Protein AF-A0A367KNG0-F1 (afdb_monomer)

Solvent-accessible surface area (backbone atoms only — not comparable to full-atom values): 4250 Å² total; per-residue (Å²): 143,73,94,76,84,84,69,89,64,96,56,96,62,85,73,89,68,90,84,86,85,90,87,77,64,88,90,69,48,68,66,58,55,54,25,62,74,70,72,47,92,79,72,78,83,71,86,80,85,64,79,87,66,92,128

Radius of gyration: 14.4 Å; Cα contacts (8 Å, |Δi|>4): 14; chains: 1; bounding box: 24×23×38 Å

InterPro domains:
  IPR019762 Dynamin, GTPase region, conserved site [PS00410] (43-52)
  IPR022812 Dynamin [PR00195] (17-35)
  IPR022812 Dynamin [PR00195] (42-55)
  IPR022812 Dynamin [PTHR11566] (14-55)
  IPR027417 P-loop containing nucleoside triphosphate hydrolase [G3DSA:3.40.50.300] (3-55)
  IPR027417 P-loop containing nucleoside triphosphate hydrolase [SSF52540] (6-54)
  IPR030381 Dynamin-type guanine nucleotide-binding (G) domain [PS51718] (14-55)
  IPR045063 Dynamin, N-terminal [PF00350] (20-55)

Organism: Rhizopus stolonifer (NCBI:txid4846)

Secondary structure (DSSP, 8-state):
---TTS--S--SS---PPP------TTSSHHHHHHHHHTS--S---SS----S--

pLDDT: mean 75.34, std 14.4, range [42.56, 91.31]

Foldseek 3Di:
DDPPPPCPPPDPDDDPDDDDDDDDDPPPCRQVVVCVVVVHRDFDDDPDDRDDDDD

Mean predicted aligned e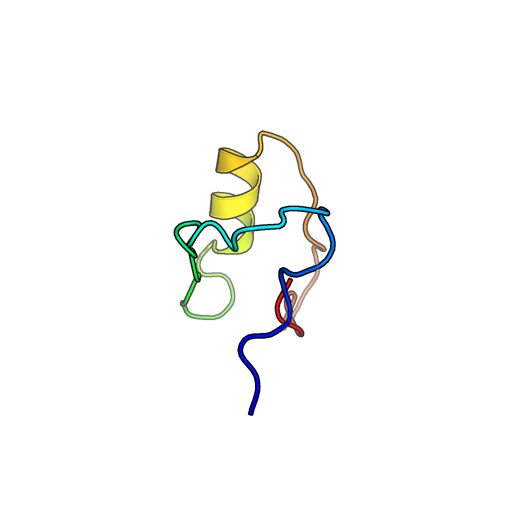rror: 10.55 Å

Structure (mmCIF, N/CA/C/O backbone):
data_AF-A0A367KNG0-F1
#
_entry.id   AF-A0A367KNG0-F1
#
loop_
_atom_site.group_PDB
_atom_site.id
_atom_site.type_symbol
_atom_site.label_atom_id
_atom_site.label_alt_id
_atom_site.label_comp_id
_atom_site.label_asym_id
_atom_site.label_entity_id
_atom_site.label_seq_id
_atom_site.pdbx_PDB_ins_code
_atom_site.Cartn_x
_atom_site.Cartn_y
_atom_site.Cartn_z
_atom_site.occupancy
_atom_site.B_iso_or_equiv
_atom_site.auth_seq_id
_atom_site.auth_comp_id
_atom_site.auth_asym_id
_atom_site.auth_atom_id
_atom_site.pdbx_PDB_model_num
ATOM 1 N N . MET A 1 1 ? -7.524 -11.745 -22.622 1.00 42.56 1 MET A N 1
ATOM 2 C CA . MET A 1 1 ? -8.299 -11.097 -21.552 1.00 42.56 1 MET A CA 1
ATOM 3 C C . MET A 1 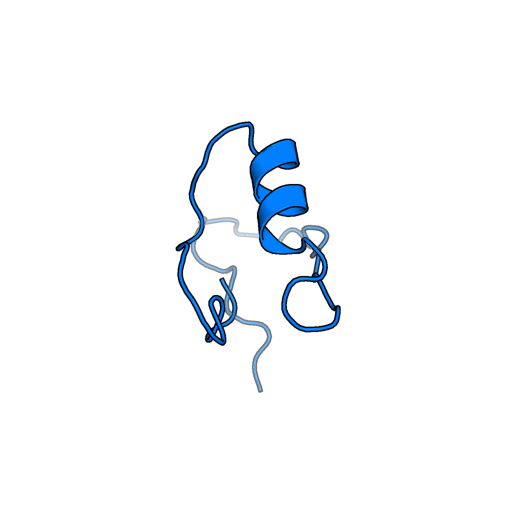1 ? -7.366 -10.555 -20.469 1.00 42.56 1 MET A C 1
ATOM 5 O O . MET A 1 1 ? -7.221 -11.186 -19.438 1.00 42.56 1 MET A O 1
ATOM 9 N N . ASP A 1 2 ? -6.653 -9.441 -20.554 1.00 46.12 2 ASP A N 1
ATOM 10 C CA . ASP A 1 2 ? -6.031 -8.665 -21.625 1.00 46.12 2 ASP A CA 1
ATOM 11 C C . ASP A 1 2 ? -4.902 -7.914 -20.908 1.00 46.12 2 ASP A C 1
ATOM 13 O O . ASP A 1 2 ? -5.161 -6.998 -20.134 1.00 46.12 2 ASP A O 1
ATOM 17 N N . SER A 1 3 ? -3.644 -8.312 -21.108 1.00 47.38 3 SER A N 1
ATOM 18 C CA . SER A 1 3 ? -2.468 -7.681 -20.482 1.00 47.38 3 SER A CA 1
ATOM 19 C C . SER A 1 3 ? -2.096 -6.328 -21.118 1.00 47.38 3 SER A C 1
ATOM 21 O O . SER A 1 3 ? -0.965 -5.865 -21.012 1.00 47.38 3 SER A O 1
ATOM 23 N N . GLN A 1 4 ? -3.035 -5.668 -21.805 1.00 48.25 4 GLN A N 1
ATOM 24 C CA . GLN A 1 4 ? -2.772 -4.515 -22.675 1.00 48.25 4 GLN A CA 1
ATOM 25 C C . GLN A 1 4 ? -3.066 -3.150 -22.034 1.00 48.25 4 GLN A C 1
ATOM 27 O O . GLN A 1 4 ? -3.629 -2.277 -22.686 1.00 48.25 4 GLN A O 1
ATOM 32 N N . LEU A 1 5 ? -2.666 -2.931 -20.779 1.00 53.47 5 LEU A N 1
ATOM 33 C CA . LEU A 1 5 ? -2.838 -1.624 -20.119 1.00 53.47 5 LEU A CA 1
ATOM 34 C C . LEU A 1 5 ? -1.577 -0.735 -20.109 1.00 53.47 5 LEU A C 1
ATOM 36 O O . LEU A 1 5 ? -1.676 0.439 -19.779 1.00 53.47 5 LEU A O 1
ATOM 40 N N . ILE A 1 6 ? -0.419 -1.229 -20.569 1.00 54.72 6 ILE A N 1
ATOM 41 C CA . ILE A 1 6 ? 0.849 -0.466 -20.657 1.00 54.72 6 ILE A CA 1
ATOM 42 C C . ILE A 1 6 ? 1.366 -0.384 -22.106 1.00 54.72 6 ILE A C 1
ATOM 44 O O . ILE A 1 6 ? 2.442 -0.875 -22.429 1.00 54.72 6 ILE A O 1
ATOM 48 N N . LYS A 1 7 ? 0.583 0.197 -23.028 1.00 51.41 7 LYS A N 1
ATOM 49 C CA . LYS A 1 7 ? 0.979 0.310 -24.452 1.00 51.41 7 LYS A CA 1
ATOM 50 C C . LYS A 1 7 ? 1.200 1.719 -25.005 1.00 51.41 7 LYS A C 1
ATOM 52 O O . LYS A 1 7 ? 1.633 1.831 -26.146 1.00 51.41 7 LYS A O 1
ATOM 57 N N . THR A 1 8 ? 0.984 2.787 -24.240 1.00 52.56 8 THR A N 1
ATOM 58 C CA . THR A 1 8 ? 1.034 4.152 -24.806 1.00 52.56 8 THR A CA 1
ATOM 59 C C . THR A 1 8 ? 2.199 4.984 -24.278 1.00 52.56 8 THR A C 1
ATOM 61 O O . THR A 1 8 ? 2.051 6.138 -23.896 1.00 52.56 8 THR A O 1
ATOM 64 N N . VAL A 1 9 ? 3.392 4.403 -24.301 1.00 57.88 9 VAL A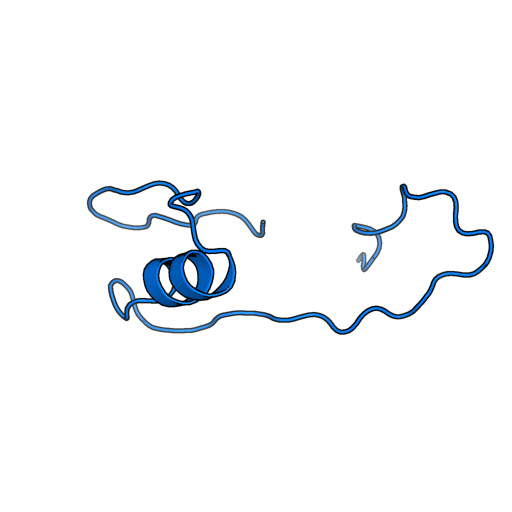 N 1
ATOM 65 C CA . VAL A 1 9 ? 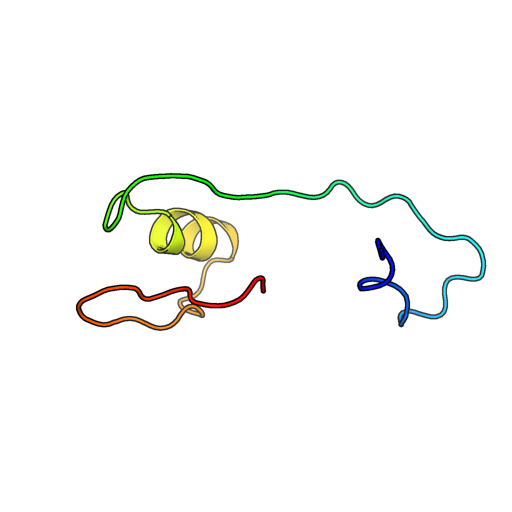4.610 5.159 -24.615 1.00 57.88 9 VAL A CA 1
ATOM 66 C C . VAL A 1 9 ? 5.123 4.474 -25.871 1.00 57.88 9 VAL A C 1
ATOM 68 O O . VAL A 1 9 ? 5.163 3.251 -25.876 1.00 57.88 9 VAL A O 1
ATOM 71 N N . GLY A 1 10 ? 5.381 5.209 -26.956 1.00 53.31 10 GLY A N 1
ATOM 72 C CA . GLY A 1 10 ? 5.616 4.680 -28.310 1.00 53.31 10 GLY A CA 1
ATOM 73 C C . GLY A 1 10 ? 6.884 3.831 -28.468 1.00 53.31 10 GLY A C 1
ATOM 74 O O . GLY A 1 10 ? 7.753 4.156 -29.271 1.00 53.31 10 GLY A O 1
ATOM 75 N N . VAL A 1 11 ? 7.009 2.754 -27.697 1.00 57.50 11 VAL A N 1
ATOM 76 C CA . VAL A 1 11 ? 8.125 1.825 -27.730 1.00 57.50 11 VAL A CA 1
ATOM 77 C C . VAL A 1 11 ? 7.780 0.738 -28.741 1.00 57.50 11 VAL A C 1
ATOM 79 O O . VAL A 1 11 ? 6.902 -0.093 -28.526 1.00 57.50 11 VAL A O 1
ATOM 82 N N . HIS A 1 12 ? 8.477 0.769 -29.875 1.00 58.16 12 HIS A N 1
ATOM 83 C CA . HIS A 1 12 ? 8.304 -0.168 -30.989 1.00 58.16 12 HIS A CA 1
ATOM 84 C C . HIS A 1 12 ? 8.688 -1.621 -30.616 1.00 58.16 12 HIS A C 1
ATOM 86 O O . HIS A 1 12 ? 8.349 -2.552 -31.340 1.00 58.16 12 HIS A O 1
ATOM 92 N N . ASN A 1 13 ? 9.329 -1.803 -29.453 1.00 63.69 13 ASN A N 1
ATOM 93 C CA . ASN A 1 13 ? 9.543 -3.072 -28.763 1.00 63.69 13 ASN A CA 1
ATOM 94 C C . ASN A 1 13 ? 8.967 -2.969 -27.340 1.00 63.69 13 ASN A C 1
ATOM 96 O O . ASN A 1 13 ? 9.502 -2.191 -26.551 1.00 63.69 13 ASN A O 1
ATOM 100 N N . PRO A 1 14 ? 7.918 -3.721 -26.969 1.00 65.25 14 PRO A N 1
ATOM 101 C CA . PRO A 1 14 ? 7.421 -3.714 -25.599 1.00 65.25 14 PRO A CA 1
ATOM 102 C C . PRO A 1 14 ? 8.542 -4.156 -24.650 1.00 65.25 14 PRO A C 1
ATOM 104 O O . PRO A 1 14 ? 9.052 -5.269 -24.743 1.00 65.25 14 PRO A O 1
ATOM 107 N N . VAL A 1 15 ? 8.963 -3.246 -23.776 1.00 69.19 15 VAL A N 1
ATOM 108 C CA . VAL A 1 15 ? 9.860 -3.562 -22.665 1.00 69.19 15 VAL A CA 1
ATOM 109 C C . VAL A 1 15 ? 8.991 -4.185 -21.582 1.00 69.19 15 VAL A C 1
ATOM 111 O O . VAL A 1 15 ? 8.062 -3.533 -21.103 1.00 69.19 15 VAL A O 1
ATOM 114 N N . ASP A 1 16 ? 9.285 -5.427 -21.200 1.00 73.94 16 ASP A N 1
ATOM 115 C CA . ASP A 1 16 ? 8.657 -6.064 -20.041 1.00 73.94 16 ASP A CA 1
ATOM 116 C C . ASP A 1 16 ? 9.153 -5.368 -18.772 1.00 73.94 16 ASP A C 1
ATOM 118 O O . ASP A 1 16 ? 10.178 -5.712 -18.179 1.00 73.94 16 ASP A O 1
ATOM 122 N N . LEU A 1 17 ? 8.435 -4.318 -18.384 1.00 75.25 17 LEU A N 1
ATOM 123 C CA . LEU A 1 17 ? 8.676 -3.623 -17.133 1.00 75.25 17 LEU A CA 1
ATOM 124 C C . LEU A 1 17 ? 8.223 -4.518 -15.970 1.00 75.25 17 LEU A C 1
ATOM 126 O O . LEU A 1 17 ? 7.132 -5.094 -16.030 1.00 75.25 17 LEU A O 1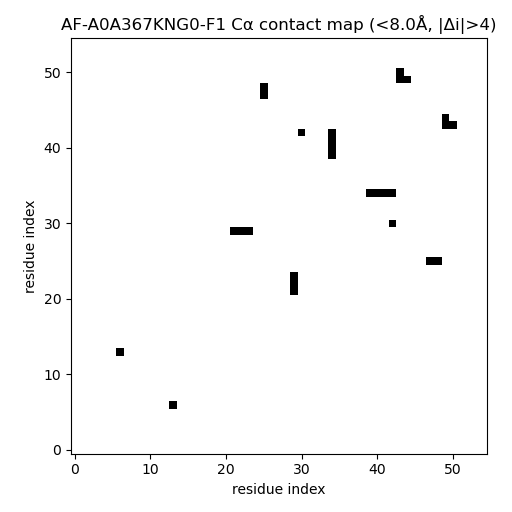
ATOM 130 N N . PRO A 1 18 ? 9.013 -4.616 -14.887 1.00 79.75 18 PRO A N 1
ATOM 131 C CA . PRO A 1 18 ? 8.601 -5.359 -13.707 1.00 79.75 18 PRO A CA 1
ATOM 132 C C . PRO A 1 18 ? 7.331 -4.736 -13.117 1.00 79.75 18 PRO A C 1
ATOM 134 O O . PRO A 1 18 ? 7.279 -3.540 -12.831 1.00 79.75 18 PRO A O 1
ATOM 137 N N . GLN A 1 19 ? 6.301 -5.558 -12.928 1.00 82.44 19 GLN A N 1
ATOM 138 C CA . GLN A 1 19 ? 5.042 -5.137 -12.322 1.00 82.44 19 GLN A CA 1
ATOM 139 C C . GLN A 1 19 ? 5.051 -5.414 -10.818 1.00 82.44 19 GLN A C 1
ATOM 141 O O . GLN A 1 19 ? 5.468 -6.483 -10.375 1.00 82.44 19 GLN A O 1
ATOM 146 N N . ILE A 1 20 ? 4.549 -4.464 -10.027 1.00 82.19 20 ILE A N 1
ATOM 147 C CA . ILE A 1 20 ? 4.414 -4.595 -8.572 1.00 82.19 20 ILE A CA 1
ATOM 148 C C . ILE A 1 20 ? 2.929 -4.528 -8.223 1.00 82.19 20 ILE A C 1
ATOM 150 O O . ILE A 1 20 ? 2.241 -3.583 -8.594 1.00 82.19 20 ILE A O 1
ATOM 154 N N . THR A 1 21 ? 2.435 -5.529 -7.494 1.00 85.31 21 THR A N 1
ATOM 155 C CA . THR A 1 21 ? 1.061 -5.563 -6.971 1.00 85.31 21 THR A CA 1
ATOM 156 C C . THR A 1 21 ? 1.089 -5.600 -5.450 1.00 85.31 21 THR A C 1
ATOM 158 O O . THR A 1 21 ? 1.875 -6.336 -4.856 1.00 85.31 21 THR A O 1
ATOM 161 N N . VAL A 1 22 ? 0.208 -4.828 -4.812 1.00 85.31 22 VAL A N 1
ATOM 162 C CA . VAL A 1 22 ? 0.088 -4.770 -3.350 1.00 85.31 22 VAL A CA 1
ATOM 163 C C . VAL A 1 22 ? -1.181 -5.489 -2.896 1.00 85.31 22 VAL A C 1
ATOM 165 O O . VAL A 1 22 ? -2.285 -5.136 -3.304 1.00 85.31 22 VAL A O 1
ATOM 168 N N . ILE A 1 23 ? -1.024 -6.467 -2.004 1.00 87.75 23 ILE A N 1
ATOM 169 C CA . ILE A 1 23 ? -2.106 -7.263 -1.406 1.00 87.75 23 ILE A CA 1
ATOM 170 C C . ILE A 1 23 ? -2.052 -7.181 0.121 1.00 87.75 23 ILE A C 1
ATOM 172 O O . ILE A 1 23 ? -0.980 -7.100 0.714 1.00 87.75 23 ILE A O 1
ATOM 176 N N . GLY A 1 24 ? -3.216 -7.173 0.770 1.00 89.56 24 GLY A N 1
ATOM 177 C CA . GLY A 1 24 ? -3.318 -7.110 2.229 1.00 89.56 24 GLY A CA 1
ATOM 178 C C . GLY A 1 24 ? -4.713 -6.723 2.711 1.00 89.56 24 GLY A C 1
ATOM 179 O O . GLY A 1 24 ? -5.522 -6.190 1.946 1.00 89.56 24 GLY A O 1
ATOM 180 N N . SER A 1 25 ? -4.992 -6.972 3.992 1.00 91.31 25 SER A N 1
ATOM 181 C CA . SER A 1 25 ? -6.278 -6.653 4.621 1.00 91.31 25 SER A CA 1
ATOM 182 C C . SER A 1 25 ? -6.587 -5.148 4.593 1.00 91.31 25 SER A C 1
ATOM 184 O O . SER A 1 25 ? -5.729 -4.295 4.332 1.00 91.31 25 SER A O 1
ATOM 186 N N . GLN A 1 26 ? -7.849 -4.775 4.817 1.00 88.06 26 GLN A N 1
ATOM 187 C CA . GLN A 1 26 ? -8.222 -3.367 4.967 1.00 88.06 26 GLN A CA 1
ATOM 188 C C . GLN A 1 26 ? -7.391 -2.722 6.089 1.00 88.06 26 GLN A C 1
ATOM 190 O O . GLN A 1 26 ? -7.124 -3.347 7.107 1.00 88.06 26 GLN A O 1
ATOM 195 N N . SER A 1 27 ? -6.970 -1.468 5.898 1.00 85.50 27 SER A N 1
ATOM 196 C CA . SER A 1 27 ? -6.176 -0.713 6.879 1.00 85.50 27 SER A CA 1
ATOM 197 C C . SER A 1 27 ? -4.770 -1.256 7.192 1.00 85.50 27 SER A C 1
ATOM 199 O O . SER A 1 27 ? -4.086 -0.690 8.036 1.00 85.50 27 SER A O 1
ATOM 201 N N . SER A 1 28 ? -4.274 -2.269 6.473 1.00 88.94 28 SER A N 1
ATOM 202 C CA . SER A 1 28 ? -2.924 -2.829 6.673 1.00 88.94 28 SER A CA 1
ATOM 203 C C . SER A 1 28 ? -1.758 -1.937 6.201 1.00 88.94 28 SER A C 1
ATOM 205 O O . SER A 1 28 ? -0.644 -2.423 6.046 1.00 88.94 28 SER A O 1
ATOM 207 N N . GLY A 1 29 ? -2.001 -0.661 5.877 1.00 89.25 29 GLY A N 1
ATOM 208 C CA . GLY A 1 29 ? -0.950 0.277 5.451 1.00 89.25 29 GLY A CA 1
ATOM 209 C C . GLY A 1 29 ? -0.531 0.226 3.972 1.00 89.25 29 GLY A C 1
ATOM 210 O O . GLY A 1 29 ? 0.446 0.865 3.609 1.00 89.25 29 GLY A O 1
ATOM 211 N N . LYS A 1 30 ? -1.267 -0.477 3.095 1.00 91.25 30 LYS A N 1
ATOM 212 C CA . LYS A 1 30 ? -0.967 -0.590 1.643 1.00 91.25 30 LYS A CA 1
ATOM 213 C C . LYS A 1 30 ? -0.700 0.761 0.966 1.00 91.25 30 LYS A C 1
ATOM 215 O O . LYS A 1 30 ? 0.313 0.926 0.298 1.00 91.25 30 LYS A O 1
ATOM 220 N N . SER A 1 31 ? -1.606 1.720 1.159 1.00 88.00 31 SER A N 1
ATOM 221 C CA . SER A 1 31 ? -1.484 3.057 0.573 1.00 88.00 31 SER A CA 1
ATOM 222 C C . SER A 1 31 ? -0.292 3.813 1.153 1.00 88.00 31 SER A C 1
ATOM 224 O O . SER A 1 31 ? 0.463 4.407 0.401 1.00 88.00 31 SER A O 1
ATOM 226 N N . SER A 1 32 ? -0.057 3.704 2.464 1.00 89.56 32 SER A N 1
ATOM 227 C CA . SER A 1 32 ? 1.071 4.354 3.140 1.00 89.56 32 SER A CA 1
ATOM 228 C C . SER A 1 32 ? 2.426 3.845 2.647 1.00 89.56 32 SER A C 1
ATOM 230 O O . SER A 1 32 ? 3.347 4.631 2.470 1.00 89.56 32 SER A O 1
ATOM 232 N N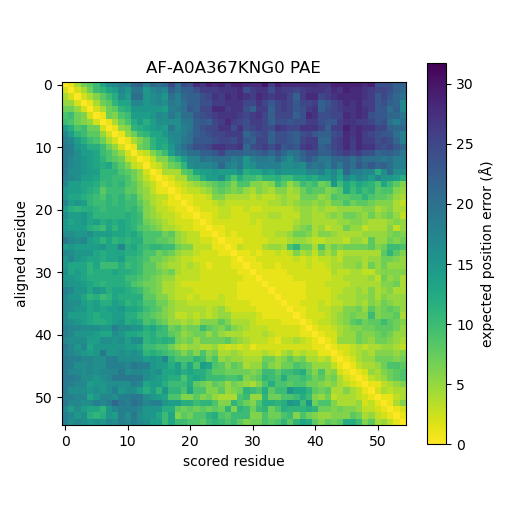 . VAL A 1 33 ? 2.557 2.540 2.379 1.00 90.44 33 VAL A N 1
ATOM 233 C CA . VAL A 1 33 ? 3.787 1.972 1.801 1.00 90.44 33 VAL A CA 1
ATOM 234 C C . VAL A 1 33 ? 4.044 2.537 0.403 1.00 90.44 33 VAL A C 1
ATOM 236 O O . VAL A 1 33 ? 5.165 2.942 0.108 1.00 90.44 33 VAL A O 1
ATOM 239 N N . LEU A 1 34 ? 3.012 2.609 -0.441 1.00 88.88 34 LEU A N 1
ATOM 240 C CA . LEU A 1 34 ? 3.134 3.179 -1.785 1.00 88.88 34 LEU A CA 1
ATOM 241 C C . LEU A 1 34 ? 3.472 4.677 -1.749 1.00 88.88 34 LEU A C 1
ATOM 243 O O . LEU A 1 34 ? 4.355 5.120 -2.477 1.00 88.88 34 LEU A O 1
ATOM 247 N N . GLU A 1 35 ? 2.822 5.449 -0.879 1.00 90.06 35 GLU A N 1
ATOM 248 C CA . GLU A 1 35 ? 3.093 6.881 -0.685 1.00 90.06 35 GLU A CA 1
ATOM 249 C C . GLU A 1 35 ? 4.520 7.134 -0.187 1.00 90.06 35 GLU A C 1
ATOM 251 O O . GLU A 1 35 ? 5.193 8.026 -0.700 1.00 90.06 35 GLU A O 1
ATOM 256 N N . ASN A 1 36 ? 5.032 6.295 0.720 1.00 89.75 36 ASN A N 1
ATOM 257 C CA . ASN A 1 36 ? 6.413 6.386 1.200 1.00 89.75 36 ASN A CA 1
ATOM 258 C C . ASN A 1 36 ? 7.447 6.117 0.098 1.00 89.75 36 ASN A C 1
ATOM 260 O O . ASN A 1 36 ? 8.483 6.775 0.068 1.00 89.75 36 ASN A O 1
ATOM 264 N N . IL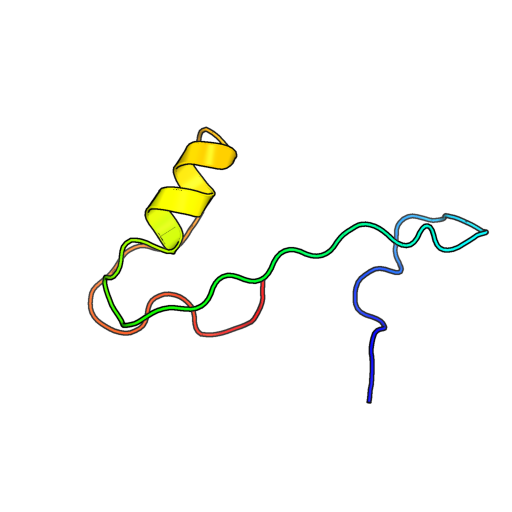E A 1 37 ? 7.175 5.177 -0.815 1.00 88.38 37 ILE A N 1
ATOM 265 C CA . ILE A 1 37 ? 8.056 4.909 -1.966 1.00 88.38 37 ILE A CA 1
ATOM 266 C C . ILE A 1 37 ? 8.072 6.106 -2.923 1.00 88.38 37 ILE A C 1
ATOM 268 O O . ILE A 1 37 ? 9.118 6.463 -3.459 1.00 88.38 37 ILE A O 1
ATOM 272 N N . VAL A 1 38 ? 6.911 6.723 -3.145 1.00 87.69 38 VAL A N 1
ATOM 273 C CA . VAL A 1 38 ? 6.749 7.833 -4.095 1.00 87.69 38 VAL A CA 1
ATOM 274 C C . VAL A 1 38 ? 7.158 9.185 -3.480 1.00 87.69 38 VAL A C 1
ATOM 276 O O . VAL A 1 38 ? 7.434 10.132 -4.214 1.00 87.69 38 VAL A O 1
ATOM 279 N N . GLY A 1 39 ? 7.230 9.290 -2.150 1.00 90.81 39 GLY A N 1
ATOM 280 C CA . GLY A 1 39 ? 7.656 10.492 -1.424 1.00 90.81 39 GLY A CA 1
ATOM 281 C C . GLY A 1 39 ? 6.619 11.620 -1.391 1.00 90.81 39 GLY A C 1
ATOM 282 O O . GLY A 1 39 ? 6.955 12.756 -1.058 1.00 90.81 39 GLY A O 1
ATOM 283 N N . ARG A 1 40 ? 5.365 11.337 -1.754 1.00 87.75 40 ARG A N 1
ATOM 284 C CA . ARG A 1 40 ? 4.242 12.283 -1.681 1.00 87.75 40 ARG A CA 1
ATOM 285 C C . ARG A 1 40 ? 2.942 11.542 -1.409 1.00 87.75 40 ARG A C 1
ATOM 287 O O . ARG A 1 40 ? 2.790 10.394 -1.816 1.00 87.75 40 ARG A O 1
ATOM 294 N N . ASP A 1 41 ? 1.989 12.238 -0.809 1.00 88.00 41 ASP A N 1
ATOM 295 C CA . ASP A 1 41 ? 0.614 11.761 -0.695 1.00 88.00 41 ASP A CA 1
ATOM 296 C C . ASP A 1 41 ? -0.067 11.877 -2.067 1.00 88.00 41 ASP A C 1
ATOM 298 O O . ASP A 1 41 ? -0.112 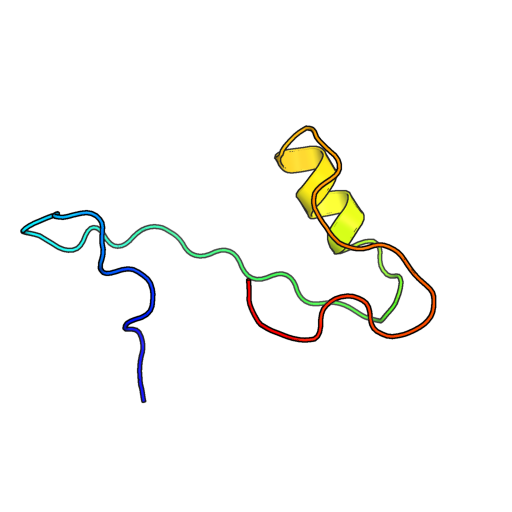12.954 -2.667 1.00 88.00 41 ASP A O 1
ATOM 302 N N . PHE A 1 42 ? -0.562 10.761 -2.598 1.00 84.25 42 PHE A N 1
ATOM 303 C CA . PHE A 1 42 ? -1.205 10.730 -3.919 1.00 84.25 42 PHE A CA 1
ATOM 304 C C . PHE A 1 42 ? -2.364 9.740 -4.009 1.00 84.25 42 PHE A C 1
ATOM 306 O O . PHE A 1 42 ? -3.086 9.737 -5.010 1.00 84.25 42 PHE A O 1
ATOM 313 N N . LEU A 1 43 ? -2.555 8.900 -2.988 1.00 85.12 43 LEU A N 1
ATOM 314 C CA . LEU A 1 43 ? -3.672 7.976 -2.936 1.00 85.12 43 LEU A CA 1
ATOM 315 C C . LEU A 1 43 ? -4.821 8.604 -2.136 1.00 85.12 43 LEU A C 1
ATOM 317 O O . LEU A 1 43 ? -4.589 9.340 -1.175 1.00 85.12 43 LEU A O 1
ATOM 321 N N . PRO A 1 44 ? -6.085 8.329 -2.510 1.00 81.12 44 PRO A N 1
ATOM 322 C CA . PRO A 1 44 ? -7.229 8.791 -1.737 1.00 81.12 44 PRO A CA 1
ATOM 323 C C . PRO A 1 44 ? -7.119 8.347 -0.274 1.00 81.12 44 PRO A C 1
ATOM 325 O O . PRO A 1 44 ? -6.566 7.290 0.021 1.00 81.12 44 PRO A O 1
ATOM 328 N N . ARG A 1 45 ? -7.694 9.124 0.645 1.00 79.44 45 ARG A N 1
ATOM 329 C CA . ARG A 1 45 ? -7.841 8.762 2.063 1.00 79.44 45 ARG A CA 1
ATOM 330 C C . ARG A 1 45 ? -9.315 8.833 2.455 1.00 79.44 45 ARG A C 1
ATOM 332 O O . ARG A 1 45 ? -10.068 9.629 1.902 1.00 79.44 45 ARG A O 1
ATOM 339 N N . GLY A 1 46 ? -9.739 7.983 3.386 1.00 78.38 46 GLY A N 1
ATOM 340 C CA . GLY A 1 46 ? -11.126 7.927 3.847 1.00 78.38 46 GLY A CA 1
ATOM 341 C C . GLY A 1 46 ? -11.435 6.660 4.640 1.00 78.38 46 GLY A C 1
ATOM 342 O O . GLY A 1 46 ? -10.605 5.756 4.739 1.00 78.38 46 GLY A O 1
ATOM 343 N N . THR A 1 47 ? -12.635 6.594 5.212 1.00 73.38 47 THR A N 1
ATOM 344 C CA . THR A 1 47 ? -13.138 5.400 5.903 1.00 73.38 47 THR A CA 1
ATOM 345 C C . THR A 1 47 ? -13.672 4.374 4.891 1.00 73.38 47 THR A C 1
ATOM 347 O O . THR A 1 47 ? -14.162 4.727 3.818 1.00 73.38 47 THR A O 1
ATOM 350 N N . GLY A 1 48 ? -13.565 3.078 5.204 1.00 78.00 48 GLY A N 1
ATOM 351 C CA . GLY A 1 48 ? -13.994 1.998 4.302 1.00 78.00 48 GLY A CA 1
ATOM 352 C C . GLY A 1 48 ? -12.924 1.556 3.290 1.00 78.00 48 GLY A C 1
ATOM 353 O O . GLY A 1 48 ? -11.729 1.581 3.588 1.00 78.00 48 GLY A O 1
ATOM 354 N N . ILE A 1 49 ? -13.347 1.076 2.113 1.00 73.81 49 ILE A N 1
ATOM 355 C CA . ILE A 1 49 ? -12.447 0.607 1.044 1.00 73.81 49 ILE A CA 1
ATOM 356 C C . ILE A 1 49 ? -12.001 1.797 0.191 1.00 73.81 49 ILE A C 1
ATOM 358 O O . ILE A 1 49 ? -12.794 2.412 -0.532 1.00 73.81 49 ILE A O 1
ATOM 362 N N . VAL A 1 50 ? -10.706 2.086 0.266 1.00 74.62 50 VAL A N 1
ATOM 363 C CA . VAL A 1 50 ? -10.093 3.286 -0.311 1.00 74.62 50 VAL A CA 1
ATOM 364 C C . VAL A 1 50 ? -9.613 3.065 -1.754 1.00 74.62 50 VAL A C 1
ATOM 366 O O . VAL A 1 50 ? -9.751 3.956 -2.587 1.00 74.62 50 VAL A O 1
ATOM 369 N N . THR A 1 51 ? -9.157 1.854 -2.094 1.00 76.00 51 THR A N 1
ATOM 370 C CA . THR A 1 51 ? -8.732 1.475 -3.456 1.00 76.00 51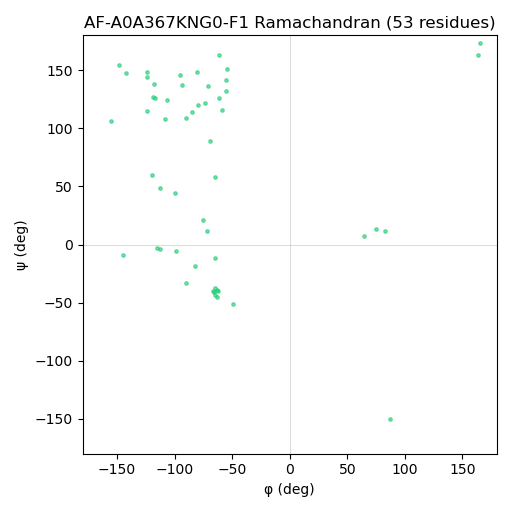 THR A CA 1
ATOM 371 C C . THR A 1 51 ? -9.757 0.520 -4.062 1.00 76.00 51 THR A C 1
ATOM 373 O O . THR A 1 51 ? -9.870 -0.621 -3.621 1.00 76.00 51 THR A O 1
ATOM 376 N N . ARG A 1 52 ? -10.540 0.985 -5.044 1.00 75.25 52 ARG A N 1
ATOM 377 C CA . ARG A 1 52 ? -11.645 0.203 -5.652 1.00 75.25 52 ARG A CA 1
ATOM 378 C C . ARG A 1 52 ? -11.406 -0.194 -7.109 1.00 75.25 52 ARG A C 1
ATOM 380 O O . ARG A 1 52 ? -12.245 -0.863 -7.702 1.00 75.25 52 ARG A O 1
ATOM 387 N N . ARG A 1 53 ? -10.296 0.248 -7.696 1.00 72.00 53 ARG A N 1
ATOM 388 C CA . ARG A 1 53 ? -9.863 -0.085 -9.056 1.00 72.00 53 ARG A CA 1
ATOM 389 C C . ARG A 1 53 ? -8.343 -0.256 -9.061 1.00 72.00 53 ARG A C 1
ATOM 391 O O . ARG A 1 53 ? -7.694 0.429 -8.266 1.00 72.00 53 ARG A O 1
ATOM 398 N N . PRO A 1 54 ? -7.793 -1.139 -9.912 1.00 69.69 54 PRO A N 1
ATOM 399 C CA . PRO A 1 54 ? -6.363 -1.148 -10.198 1.00 69.69 54 PRO A CA 1
ATOM 400 C C . PRO A 1 54 ? -5.938 0.241 -10.690 1.00 69.69 54 PRO A C 1
ATOM 402 O O . PRO A 1 54 ? -6.637 0.828 -11.520 1.00 69.69 54 PRO A O 1
ATOM 405 N N . LEU A 1 55 ? -4.854 0.762 -10.119 1.00 65.94 55 LEU A N 1
ATOM 406 C CA . LEU A 1 55 ? -4.182 1.984 -10.559 1.00 65.94 55 LEU A CA 1
ATOM 407 C C . LEU A 1 55 ? -2.977 1.617 -11.421 1.00 65.94 55 LEU A C 1
ATOM 409 O O . LEU A 1 55 ? -2.369 0.564 -11.122 1.00 65.94 55 LEU A O 1
#

Sequence (55 aa):
MDSQLIKTVGVHNPVDLPQITVIGSQSSGKSSVLENIVGRDFLPRGTGIVTRRPL